Protein AF-A0A9D8J8V1-F1 (afdb_monomer)

Structure (mmCIF, N/CA/C/O backbone):
data_AF-A0A9D8J8V1-F1
#
_entry.id   AF-A0A9D8J8V1-F1
#
loop_
_atom_site.group_PDB
_atom_site.id
_atom_site.type_symbol
_atom_site.label_atom_id
_atom_site.label_alt_id
_atom_site.label_comp_id
_atom_site.label_asym_id
_atom_site.label_entity_id
_atom_site.label_seq_id
_atom_site.pdbx_PDB_ins_code
_atom_site.Cartn_x
_atom_site.Cartn_y
_atom_site.Cartn_z
_atom_site.occupancy
_atom_site.B_iso_or_equiv
_atom_site.auth_seq_id
_atom_site.auth_comp_id
_atom_site.auth_asym_id
_atom_site.auth_atom_id
_atom_site.pdbx_PDB_model_num
ATOM 1 N N . ARG A 1 1 ? 3.962 18.012 2.527 1.00 54.88 1 ARG A N 1
ATOM 2 C CA . ARG A 1 1 ? 2.918 17.474 1.623 1.00 54.88 1 ARG A CA 1
ATOM 3 C C . ARG A 1 1 ? 1.587 17.634 2.349 1.00 54.88 1 ARG A C 1
ATOM 5 O O . ARG A 1 1 ? 1.504 17.102 3.449 1.00 54.88 1 ARG A O 1
ATOM 12 N N . PRO A 1 2 ? 0.632 18.441 1.854 1.00 54.16 2 PRO A N 1
ATOM 13 C CA . PRO A 1 2 ? -0.699 18.502 2.456 1.00 54.16 2 PRO A CA 1
ATOM 14 C C . PRO A 1 2 ? -1.353 17.116 2.389 1.00 54.16 2 PRO A C 1
ATOM 16 O O . PRO A 1 2 ? -1.114 16.381 1.429 1.00 54.16 2 PRO A O 1
ATOM 19 N N . LEU A 1 3 ? -2.120 16.760 3.420 1.00 59.38 3 LEU A N 1
ATOM 20 C CA . LEU A 1 3 ? -2.839 15.489 3.475 1.00 59.38 3 LEU A CA 1
ATOM 21 C C . LEU A 1 3 ? -3.864 15.439 2.334 1.00 59.38 3 LEU A C 1
ATOM 23 O O . LEU A 1 3 ? -4.609 16.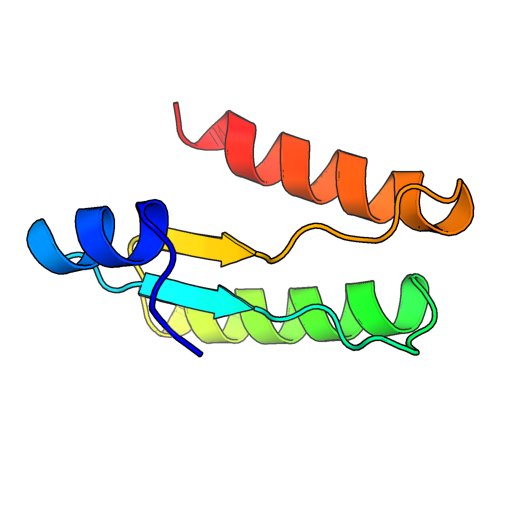395 2.115 1.00 59.38 3 LEU A O 1
ATOM 27 N N . SER A 1 4 ? -3.915 14.323 1.613 1.00 70.50 4 SER A N 1
ATOM 28 C CA . SER A 1 4 ? -4.981 14.025 0.658 1.00 70.50 4 SER A CA 1
ATOM 29 C C . SER A 1 4 ? -6.355 14.090 1.346 1.00 70.50 4 SER A C 1
ATOM 31 O O . SER A 1 4 ? -6.477 13.857 2.554 1.00 70.50 4 SER A O 1
ATOM 33 N N . SER A 1 5 ? -7.423 14.363 0.586 1.00 68.94 5 SER A N 1
ATOM 34 C CA . SER A 1 5 ? -8.806 14.336 1.097 1.00 68.94 5 SER A CA 1
ATOM 35 C C . SER A 1 5 ? -9.130 13.003 1.797 1.00 68.94 5 SER A C 1
ATOM 37 O O . SER A 1 5 ? -9.763 12.991 2.853 1.00 68.94 5 SER A O 1
ATOM 39 N N . ALA A 1 6 ? -8.598 11.889 1.279 1.00 68.69 6 ALA A N 1
ATOM 40 C CA . ALA A 1 6 ? -8.756 10.563 1.876 1.00 68.69 6 ALA A CA 1
ATOM 41 C C . ALA A 1 6 ? -8.006 10.402 3.212 1.00 68.69 6 ALA A C 1
ATOM 43 O O . ALA A 1 6 ? -8.547 9.801 4.142 1.00 68.69 6 ALA A O 1
ATOM 44 N N . GLU A 1 7 ? -6.793 10.958 3.325 1.00 71.88 7 GLU A N 1
ATOM 45 C CA . GLU A 1 7 ? -6.021 10.970 4.577 1.00 71.88 7 GLU A CA 1
ATOM 46 C C . GLU A 1 7 ? -6.761 11.784 5.640 1.00 71.88 7 GLU A C 1
ATOM 48 O O . GLU A 1 7 ? -6.987 11.300 6.747 1.00 71.88 7 GLU A O 1
ATOM 53 N N . THR A 1 8 ? -7.226 12.980 5.273 1.00 69.06 8 THR A N 1
ATOM 54 C CA . THR A 1 8 ? -7.976 13.874 6.167 1.00 69.06 8 THR A CA 1
ATOM 55 C C . THR A 1 8 ? -9.262 13.219 6.671 1.00 69.06 8 THR A C 1
ATOM 57 O O . THR A 1 8 ? -9.550 13.257 7.865 1.00 69.06 8 THR A O 1
ATOM 60 N N . ALA A 1 9 ? -10.021 12.564 5.788 1.00 70.94 9 ALA A N 1
ATOM 61 C CA . ALA A 1 9 ? -11.279 11.919 6.151 1.00 70.94 9 ALA A CA 1
ATOM 62 C C . ALA A 1 9 ? -11.087 10.713 7.085 1.00 70.94 9 ALA A C 1
ATOM 64 O O . ALA A 1 9 ? -11.899 10.497 7.981 1.00 70.94 9 ALA A O 1
ATOM 65 N N . ALA A 1 10 ? -10.036 9.915 6.884 1.00 72.12 10 ALA A N 1
ATOM 66 C CA . ALA A 1 10 ? -9.759 8.763 7.736 1.00 72.12 10 ALA A CA 1
ATOM 67 C C . ALA A 1 10 ? -9.209 9.186 9.110 1.00 72.12 10 ALA A C 1
ATOM 69 O O . ALA A 1 10 ? -9.674 8.680 10.132 1.00 72.12 10 ALA A O 1
ATOM 70 N N . VAL A 1 11 ? -8.337 10.198 9.160 1.00 66.12 11 VAL A N 1
ATOM 71 C CA . VAL A 1 11 ? -7.888 10.800 10.428 1.00 66.12 11 VAL A CA 1
ATOM 72 C C . VAL A 1 11 ? -9.061 11.416 11.200 1.00 66.12 11 VAL A C 1
ATOM 74 O O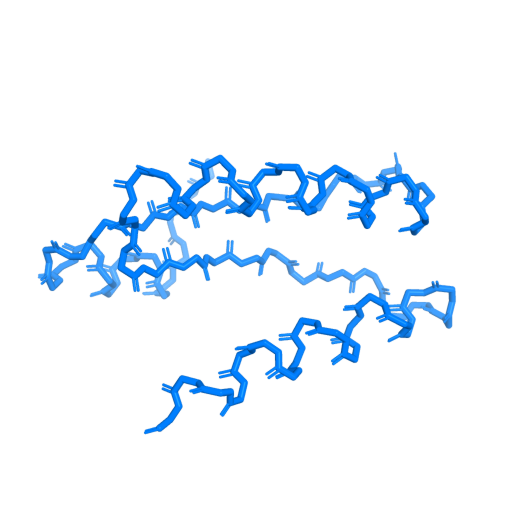 . VAL A 1 11 ? -9.171 11.205 12.405 1.00 66.12 11 VAL A O 1
ATOM 77 N N . ALA A 1 12 ? -9.989 12.103 10.522 1.00 68.19 12 ALA A N 1
ATOM 78 C CA . ALA A 1 12 ? -11.183 12.676 11.151 1.00 68.19 12 ALA A CA 1
ATOM 79 C C . ALA A 1 12 ? -12.120 11.621 11.775 1.00 68.19 12 ALA A C 1
ATOM 81 O O . ALA A 1 12 ? -12.853 11.932 12.710 1.00 68.19 12 ALA A O 1
ATOM 82 N N . ARG A 1 13 ? -12.079 10.369 11.295 1.00 72.69 13 ARG A N 1
ATOM 83 C CA . ARG A 1 13 ? -12.814 9.227 11.870 1.00 72.69 13 ARG A CA 1
ATOM 84 C C . ARG A 1 13 ? -12.047 8.503 12.986 1.00 72.69 13 ARG A C 1
ATOM 86 O O . ARG A 1 13 ? -12.518 7.481 13.475 1.00 72.69 13 ARG A O 1
ATOM 93 N N . GLY A 1 14 ? -10.877 9.008 13.389 1.00 70.94 14 GLY A N 1
ATOM 94 C CA . GLY A 1 14 ? -10.016 8.376 14.393 1.00 70.94 14 GLY A CA 1
ATOM 95 C C . GLY A 1 14 ? -9.309 7.112 13.895 1.00 70.94 14 GLY A C 1
ATOM 96 O O . GLY A 1 14 ? -8.803 6.332 14.702 1.00 70.94 14 GLY A O 1
ATOM 97 N N . GLU A 1 15 ? -9.274 6.877 12.580 1.00 80.69 15 GLU A N 1
ATOM 98 C CA . G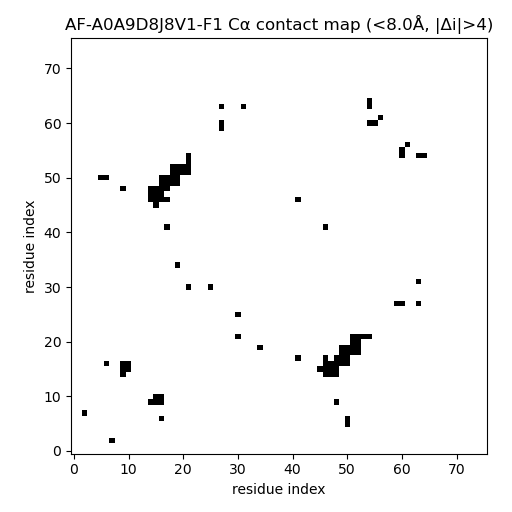LU A 1 15 ? -8.627 5.701 12.003 1.00 80.69 15 GLU A CA 1
ATOM 99 C C . GLU A 1 15 ? -7.100 5.845 12.049 1.00 80.69 15 GLU A C 1
ATOM 101 O O . GLU A 1 15 ? -6.542 6.917 11.800 1.00 80.69 15 GLU A O 1
ATOM 106 N N . ARG A 1 16 ? -6.395 4.738 12.306 1.00 76.81 16 ARG A N 1
ATOM 107 C CA . ARG A 1 16 ? -4.936 4.706 12.147 1.00 76.81 16 ARG A CA 1
ATOM 108 C C . ARG A 1 16 ? -4.605 4.516 10.677 1.00 76.81 16 ARG A C 1
ATOM 110 O O . ARG A 1 16 ? -4.790 3.421 10.147 1.00 76.81 16 ARG A O 1
ATOM 117 N N . VAL A 1 17 ? -4.137 5.589 10.048 1.00 79.19 17 VAL A N 1
ATOM 118 C CA . VAL A 1 17 ? -3.826 5.644 8.618 1.00 79.19 17 VAL A CA 1
ATOM 119 C C . VAL A 1 17 ? -2.321 5.616 8.406 1.00 79.19 17 VAL A C 1
ATOM 121 O O . VAL A 1 17 ? -1.584 6.332 9.082 1.00 79.19 17 VAL A O 1
ATOM 124 N N . ALA A 1 18 ? -1.869 4.815 7.447 1.00 82.81 18 ALA A N 1
ATOM 125 C CA . ALA A 1 18 ? -0.494 4.845 6.966 1.00 82.81 18 ALA A CA 1
ATOM 126 C C . ALA A 1 18 ? -0.449 5.165 5.473 1.00 82.81 18 ALA A C 1
ATOM 128 O O . ALA A 1 18 ? -1.292 4.685 4.713 1.00 82.81 18 ALA A O 1
ATOM 129 N N . THR A 1 19 ? 0.558 5.935 5.065 1.00 81.06 19 THR A N 1
ATOM 130 C CA . THR A 1 19 ? 0.702 6.401 3.683 1.00 81.06 19 THR A CA 1
ATOM 131 C C . THR A 1 19 ? 1.977 5.864 3.064 1.00 81.06 19 THR A C 1
ATOM 133 O O . THR A 1 19 ? 3.059 6.013 3.631 1.00 81.06 19 THR A O 1
ATOM 136 N N . LEU A 1 20 ? 1.850 5.260 1.884 1.00 82.50 20 LEU A N 1
ATOM 137 C CA . LEU A 1 20 ? 2.962 4.715 1.111 1.00 82.50 20 LEU A CA 1
ATOM 138 C C . LEU A 1 20 ? 3.159 5.543 -0.154 1.00 82.50 20 LE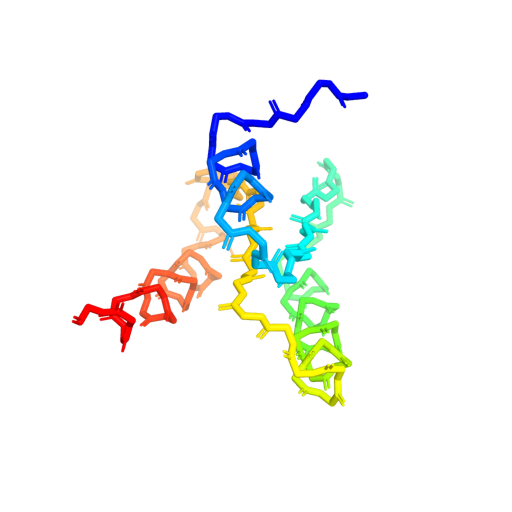U A C 1
ATOM 140 O O . LEU A 1 20 ? 2.327 5.518 -1.061 1.00 82.50 20 LEU A O 1
ATOM 144 N N . ALA A 1 21 ? 4.260 6.291 -0.197 1.00 78.50 21 ALA A N 1
ATOM 145 C CA . ALA A 1 21 ? 4.634 7.083 -1.362 1.00 78.50 21 ALA A CA 1
ATOM 146 C C . ALA A 1 21 ? 5.256 6.198 -2.451 1.00 78.50 21 ALA A C 1
ATOM 148 O O . ALA A 1 21 ? 5.993 5.253 -2.153 1.00 78.50 21 ALA A O 1
ATOM 149 N N . CYS A 1 22 ? 4.993 6.529 -3.715 1.00 73.12 22 CYS A N 1
ATOM 150 C CA . CYS A 1 22 ? 5.699 5.934 -4.846 1.00 73.12 22 CYS A CA 1
ATOM 151 C C . CYS A 1 22 ? 6.940 6.787 -5.151 1.00 73.12 22 CYS A C 1
ATOM 153 O O . CYS A 1 22 ? 6.783 7.955 -5.512 1.00 73.12 22 CYS A O 1
ATOM 155 N N . PRO A 1 23 ? 8.175 6.265 -5.012 1.00 69.44 23 PRO A N 1
ATOM 156 C CA . PRO A 1 23 ? 9.360 7.014 -5.408 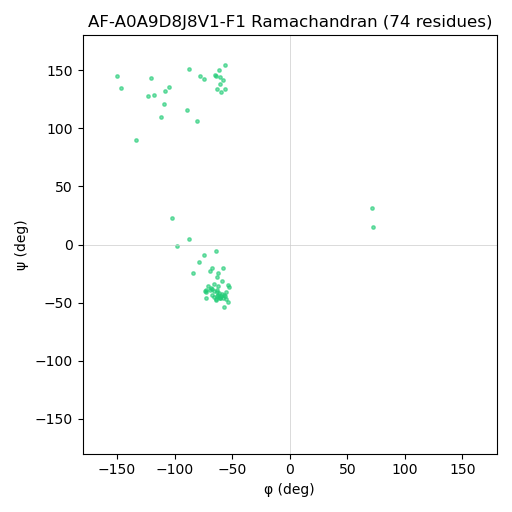1.00 69.44 23 PRO A CA 1
ATOM 157 C C . PRO A 1 23 ? 9.341 7.270 -6.926 1.00 69.44 23 PRO A C 1
ATOM 159 O O . PRO A 1 23 ? 8.919 6.390 -7.680 1.00 69.44 23 PRO A O 1
ATOM 162 N N . PRO A 1 24 ? 9.837 8.428 -7.401 1.00 59.81 24 PRO A N 1
ATOM 163 C CA . PRO A 1 24 ? 9.793 8.792 -8.821 1.00 59.81 24 PRO A CA 1
ATOM 164 C C . PRO A 1 24 ? 10.689 7.917 -9.715 1.00 59.81 24 PRO A C 1
ATOM 166 O O . PRO A 1 24 ? 10.475 7.857 -10.921 1.00 59.81 24 PRO A O 1
ATOM 169 N N . ILE A 1 25 ? 11.686 7.233 -9.142 1.00 59.53 25 ILE A N 1
ATOM 170 C CA . ILE A 1 25 ? 12.601 6.329 -9.849 1.00 59.53 25 ILE A CA 1
ATOM 171 C C . ILE A 1 25 ? 12.703 5.048 -9.025 1.00 59.53 25 ILE A C 1
ATOM 173 O O . ILE A 1 25 ? 13.512 4.933 -8.106 1.00 59.53 25 ILE A O 1
ATOM 177 N N . SER A 1 26 ? 11.839 4.081 -9.295 1.00 66.81 26 SER A N 1
ATOM 178 C CA . SER A 1 26 ? 11.991 2.729 -8.764 1.00 66.81 26 SER A CA 1
ATOM 179 C C . SER A 1 26 ? 11.456 1.735 -9.776 1.00 66.81 26 SER A C 1
ATOM 181 O O . SER A 1 26 ? 10.393 1.936 -10.352 1.00 66.81 26 SER A O 1
ATOM 183 N N . ASP A 1 27 ? 12.219 0.674 -10.003 1.00 83.81 27 ASP A N 1
ATOM 184 C CA . ASP A 1 27 ? 11.774 -0.464 -10.795 1.00 83.81 27 ASP A CA 1
ATOM 185 C C . ASP A 1 27 ? 10.525 -1.103 -10.140 1.00 83.81 27 ASP A C 1
ATOM 187 O O . ASP A 1 27 ? 10.500 -1.246 -8.908 1.00 83.81 27 ASP A O 1
ATOM 191 N N . PRO A 1 28 ? 9.493 -1.499 -10.913 1.00 85.44 28 PRO A N 1
ATOM 192 C CA . PRO A 1 28 ? 8.261 -2.070 -10.367 1.00 85.44 28 PRO A CA 1
ATOM 193 C C . PRO A 1 28 ? 8.478 -3.271 -9.441 1.00 85.44 28 PRO A C 1
ATOM 195 O O . PRO A 1 28 ? 7.755 -3.417 -8.452 1.00 85.44 28 PRO A O 1
ATOM 198 N N . ALA A 1 29 ? 9.474 -4.125 -9.706 1.00 86.00 29 ALA A N 1
ATOM 199 C CA . ALA A 1 29 ? 9.750 -5.281 -8.856 1.00 86.00 29 ALA A CA 1
ATOM 200 C C . ALA A 1 29 ? 10.374 -4.858 -7.519 1.00 86.00 29 ALA A C 1
ATOM 202 O O . ALA A 1 29 ? 10.011 -5.389 -6.463 1.00 86.00 29 ALA A O 1
ATOM 203 N N . THR A 1 30 ? 11.265 -3.866 -7.547 1.00 87.06 30 THR A N 1
ATOM 204 C CA . THR A 1 30 ? 11.843 -3.266 -6.334 1.00 87.06 30 THR A CA 1
ATOM 205 C C . THR A 1 30 ? 10.768 -2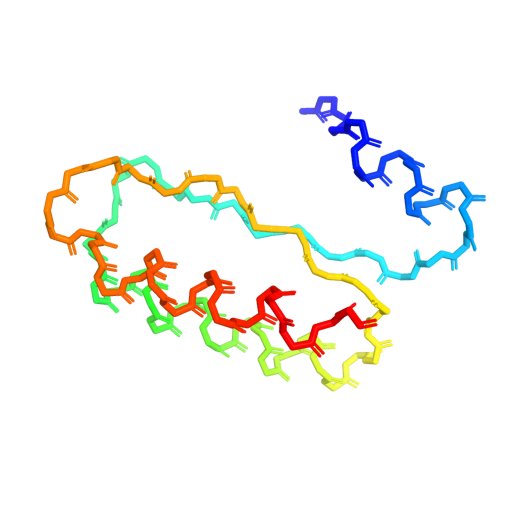.581 -5.493 1.00 87.06 30 THR A C 1
ATOM 207 O O . THR A 1 30 ? 10.674 -2.836 -4.288 1.00 87.06 30 THR A O 1
ATOM 210 N N . TYR A 1 31 ? 9.904 -1.782 -6.127 1.00 87.19 31 TYR A N 1
ATOM 211 C CA . TYR A 1 31 ? 8.781 -1.139 -5.448 1.00 87.19 31 TYR A CA 1
ATOM 212 C C . TYR A 1 31 ? 7.824 -2.168 -4.849 1.00 87.19 31 TYR A C 1
ATOM 214 O O . TYR A 1 31 ? 7.472 -2.061 -3.678 1.00 87.19 31 TYR A O 1
ATOM 222 N N . GLY A 1 32 ? 7.454 -3.206 -5.605 1.00 86.94 32 GLY A N 1
ATOM 223 C CA . GLY A 1 32 ? 6.584 -4.270 -5.116 1.00 86.94 32 GLY A CA 1
ATOM 224 C C . GLY A 1 32 ? 7.136 -4.928 -3.850 1.00 86.94 32 GLY A C 1
ATOM 225 O O . GLY A 1 32 ? 6.415 -5.063 -2.862 1.00 86.94 32 GLY A O 1
ATOM 226 N N . ARG A 1 33 ? 8.429 -5.280 -3.824 1.00 87.50 33 ARG A N 1
ATOM 227 C CA . ARG A 1 33 ? 9.075 -5.857 -2.629 1.00 87.50 33 ARG A CA 1
ATOM 228 C C . ARG A 1 33 ? 9.022 -4.917 -1.423 1.00 87.50 33 ARG A C 1
ATOM 230 O O . ARG A 1 33 ? 8.665 -5.367 -0.333 1.00 87.50 33 ARG A O 1
ATOM 237 N N . ALA A 1 34 ? 9.349 -3.640 -1.618 1.00 87.38 34 ALA A N 1
ATOM 238 C CA . ALA A 1 34 ? 9.307 -2.635 -0.558 1.00 87.38 34 ALA A CA 1
ATOM 239 C C . ALA A 1 34 ? 7.876 -2.425 -0.032 1.00 87.38 34 ALA A C 1
ATOM 241 O O . ALA A 1 34 ? 7.656 -2.447 1.178 1.00 87.38 34 ALA A O 1
ATOM 242 N N . LEU A 1 35 ? 6.899 -2.328 -0.940 1.00 86.25 35 LEU A N 1
ATOM 243 C CA . LEU A 1 35 ? 5.476 -2.224 -0.627 1.00 86.25 35 LEU A CA 1
ATOM 244 C C . LEU A 1 35 ? 5.038 -3.369 0.292 1.00 86.25 35 LEU A C 1
ATOM 246 O O . LEU A 1 35 ? 4.453 -3.126 1.339 1.00 86.25 35 LEU A O 1
ATOM 250 N N . TYR A 1 36 ? 5.362 -4.618 -0.037 1.00 86.69 36 TYR A N 1
ATOM 251 C CA . TYR A 1 36 ? 4.978 -5.756 0.801 1.00 86.69 36 TYR A CA 1
ATOM 252 C C . TYR A 1 36 ? 5.630 -5.790 2.176 1.00 86.69 36 TYR A C 1
ATOM 254 O O . TYR A 1 36 ? 4.978 -6.187 3.145 1.00 86.69 36 TYR A O 1
ATOM 262 N N . ALA A 1 37 ? 6.915 -5.445 2.260 1.00 87.44 37 ALA A N 1
ATOM 263 C CA . ALA A 1 37 ? 7.610 -5.377 3.538 1.00 87.44 37 ALA A CA 1
ATOM 264 C C . ALA A 1 37 ? 6.911 -4.370 4.460 1.00 87.44 37 ALA A C 1
ATOM 266 O O . ALA A 1 37 ? 6.640 -4.668 5.625 1.00 87.44 37 ALA A O 1
ATOM 267 N N . GLU A 1 38 ? 6.530 -3.228 3.895 1.00 87.94 38 GLU A N 1
ATOM 268 C CA . GLU A 1 38 ? 5.862 -2.171 4.629 1.00 87.94 38 GLU A CA 1
ATOM 269 C C . GLU A 1 38 ? 4.414 -2.526 4.977 1.00 87.94 38 GLU A C 1
ATOM 271 O O . GLU A 1 38 ? 4.013 -2.357 6.124 1.00 87.94 38 GLU A O 1
ATOM 276 N N . LEU A 1 39 ? 3.658 -3.147 4.065 1.00 85.62 39 LEU A N 1
ATOM 277 C CA . LEU A 1 39 ? 2.324 -3.681 4.367 1.00 85.62 39 LEU A CA 1
ATOM 278 C C . LEU A 1 39 ? 2.363 -4.670 5.541 1.00 85.62 39 LEU A C 1
ATOM 280 O O . LEU A 1 39 ? 1.552 -4.559 6.453 1.00 85.62 39 LEU A O 1
ATOM 284 N N . ARG A 1 40 ? 3.336 -5.593 5.584 1.00 86.94 40 ARG A N 1
ATOM 285 C CA . ARG A 1 40 ? 3.500 -6.523 6.720 1.00 86.94 40 ARG A CA 1
ATOM 286 C C . ARG A 1 40 ? 3.876 -5.812 8.018 1.00 86.94 40 ARG A C 1
ATOM 288 O O . ARG A 1 40 ? 3.506 -6.270 9.097 1.00 86.94 40 ARG A O 1
ATOM 295 N N . ARG A 1 41 ? 4.645 -4.725 7.940 1.00 87.50 41 ARG A N 1
ATOM 296 C CA . ARG A 1 41 ? 4.984 -3.900 9.107 1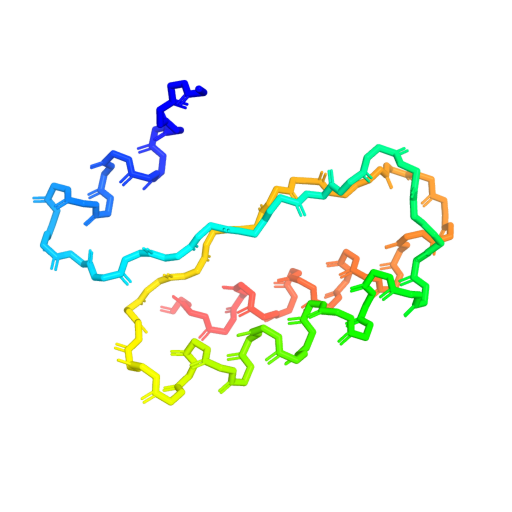.00 87.50 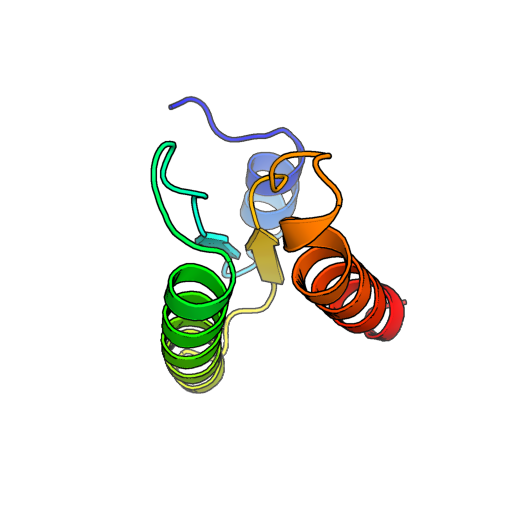41 ARG A CA 1
ATOM 297 C C . ARG A 1 41 ? 3.742 -3.184 9.641 1.00 87.50 41 ARG A C 1
ATOM 299 O O . ARG A 1 41 ? 3.527 -3.162 10.848 1.00 87.50 41 ARG A O 1
ATOM 306 N N . LEU A 1 42 ? 2.929 -2.636 8.744 1.00 85.12 42 LEU A N 1
ATOM 307 C CA . LEU A 1 42 ? 1.691 -1.927 9.054 1.00 85.12 42 LEU A CA 1
ATOM 308 C C . LEU A 1 42 ? 0.601 -2.858 9.596 1.00 85.12 42 LEU A C 1
ATOM 310 O O . LEU A 1 42 ? -0.090 -2.492 10.545 1.00 85.12 42 LEU A O 1
ATOM 314 N N . ASP A 1 43 ? 0.512 -4.076 9.068 1.00 85.12 43 ASP A N 1
ATOM 315 C CA . ASP A 1 43 ? -0.386 -5.126 9.556 1.00 85.12 43 ASP A CA 1
ATOM 316 C C . ASP A 1 43 ? -0.120 -5.446 11.036 1.00 85.12 43 ASP A C 1
ATOM 318 O O . ASP A 1 43 ? -1.025 -5.409 11.865 1.00 85.12 43 ASP A O 1
ATOM 322 N N . LYS A 1 44 ? 1.157 -5.594 11.417 1.00 86.88 44 LYS A N 1
ATOM 323 C CA . LYS A 1 44 ? 1.564 -5.771 12.826 1.00 86.88 44 LYS A CA 1
ATOM 324 C C . LYS A 1 44 ? 1.234 -4.575 13.713 1.00 86.88 44 LYS A C 1
ATOM 326 O O . LYS A 1 44 ? 1.070 -4.734 14.919 1.00 86.88 44 LYS A O 1
ATOM 331 N N . LEU A 1 45 ? 1.176 -3.376 13.138 1.00 85.06 45 LEU A N 1
ATOM 332 C CA . LEU A 1 45 ? 0.770 -2.182 13.866 1.00 85.06 45 LEU A CA 1
ATOM 333 C C . LEU A 1 45 ? -0.751 -2.108 14.024 1.00 85.06 45 LEU A C 1
ATOM 335 O O . LEU A 1 45 ? -1.201 -1.356 14.879 1.00 85.06 45 LEU A O 1
ATOM 339 N N . GLY A 1 46 ? -1.541 -2.883 13.276 1.00 83.25 46 GLY A N 1
ATOM 340 C CA . GLY A 1 46 ? -3.005 -2.902 13.336 1.00 83.25 46 GLY A CA 1
ATOM 341 C C . GLY A 1 46 ? -3.656 -1.651 12.740 1.00 83.25 46 GLY A C 1
ATOM 342 O O . GLY A 1 46 ? -4.680 -1.182 13.246 1.00 83.25 46 GLY A O 1
ATOM 343 N N . VAL A 1 47 ? -3.026 -1.040 11.734 1.00 84.19 47 VAL A N 1
ATOM 344 C CA . VAL A 1 47 ? -3.596 0.135 11.060 1.00 84.19 47 VAL A CA 1
ATOM 345 C C . VAL A 1 47 ? -4.968 -0.189 10.471 1.00 84.19 47 VAL A C 1
ATOM 347 O O . VAL A 1 47 ? -5.199 -1.280 9.961 1.00 84.19 47 VAL A O 1
ATOM 350 N N . SER A 1 48 ? -5.888 0.767 10.552 1.00 82.44 48 SER A N 1
ATOM 351 C CA . SER A 1 48 ? -7.264 0.590 10.077 1.00 82.44 48 SER A CA 1
ATOM 352 C C . SER A 1 48 ? -7.381 0.848 8.576 1.00 82.44 48 SER A C 1
ATOM 354 O O . SER A 1 48 ? -8.294 0.340 7.933 1.00 82.44 48 SER A O 1
ATOM 356 N N . ARG A 1 49 ? -6.466 1.649 8.012 1.00 83.50 49 ARG A N 1
ATOM 357 C CA . ARG A 1 49 ? -6.449 1.985 6.588 1.00 83.50 49 ARG A CA 1
ATOM 358 C C . ARG A 1 49 ? -5.032 2.252 6.102 1.00 83.50 49 ARG A C 1
ATOM 360 O O . ARG A 1 49 ? -4.215 2.837 6.811 1.00 83.50 49 ARG A O 1
ATOM 367 N N . ILE A 1 50 ? -4.762 1.868 4.860 1.00 85.12 50 ILE A N 1
ATOM 368 C CA . ILE A 1 50 ? -3.501 2.156 4.179 1.00 85.12 50 ILE A CA 1
ATOM 369 C C . ILE A 1 50 ? -3.828 2.902 2.893 1.00 85.12 50 ILE A C 1
ATOM 371 O O . ILE A 1 50 ? -4.668 2.461 2.111 1.00 85.12 50 ILE A O 1
ATOM 375 N N . LEU A 1 51 ? -3.181 4.044 2.690 1.00 84.81 51 LEU A N 1
ATOM 376 C CA . LEU A 1 51 ? -3.322 4.861 1.495 1.00 84.81 51 LEU A CA 1
ATOM 377 C C . LEU A 1 51 ? -2.030 4.764 0.691 1.00 84.81 51 LEU A C 1
ATOM 379 O O . LEU A 1 51 ? -0.947 5.076 1.180 1.00 84.81 51 LEU A O 1
ATOM 383 N N . VAL A 1 52 ? -2.142 4.295 -0.546 1.00 84.81 52 VAL A N 1
ATOM 384 C CA . VAL A 1 52 ? -1.003 4.135 -1.452 1.00 84.81 52 VAL A CA 1
ATOM 385 C C . VAL A 1 52 ? -1.104 5.194 -2.539 1.00 84.81 52 VAL A C 1
ATOM 387 O O . VAL A 1 52 ? -2.173 5.412 -3.107 1.00 84.81 52 VAL A O 1
ATOM 390 N N . GLU A 1 53 ? 0.001 5.881 -2.804 1.00 84.69 53 GLU A N 1
ATOM 391 C CA . GLU A 1 53 ? 0.092 6.830 -3.909 1.00 84.69 53 GLU A CA 1
ATOM 392 C C . GLU A 1 53 ? -0.038 6.123 -5.263 1.00 84.69 53 GLU A C 1
ATOM 394 O O . GLU A 1 53 ? 0.413 4.989 -5.429 1.00 84.69 53 GLU A O 1
ATOM 399 N N . SER A 1 54 ? -0.660 6.798 -6.234 1.00 82.50 54 SER A N 1
ATOM 400 C CA . SER A 1 54 ? -0.849 6.233 -7.570 1.00 82.50 54 SER A CA 1
ATOM 401 C C . SER A 1 54 ? 0.497 5.905 -8.218 1.00 82.50 54 SER A C 1
ATOM 403 O O . SER A 1 54 ? 1.411 6.732 -8.227 1.00 82.50 54 SER A O 1
ATOM 405 N N . VAL A 1 55 ? 0.612 4.693 -8.760 1.00 85.88 55 VAL A N 1
ATOM 406 C CA . VAL A 1 55 ? 1.818 4.232 -9.456 1.00 85.88 55 VAL A CA 1
ATOM 407 C C . VAL A 1 55 ? 1.777 4.618 -10.945 1.00 85.88 55 VAL A C 1
ATOM 409 O O . VAL A 1 55 ? 0.688 4.680 -11.521 1.00 85.88 55 VAL A O 1
ATOM 412 N N . PRO A 1 56 ? 2.931 4.836 -11.607 1.00 86.12 56 PRO A N 1
ATOM 413 C CA . PRO A 1 56 ? 2.990 5.305 -12.997 1.00 86.12 56 PRO A CA 1
ATOM 414 C C . PRO A 1 56 ? 2.227 4.419 -13.988 1.00 86.12 56 PRO A C 1
ATOM 416 O O . PRO A 1 56 ? 2.456 3.215 -14.006 1.00 86.12 56 PRO A O 1
ATOM 419 N N . GLU A 1 57 ? 1.417 4.988 -14.886 1.00 85.25 57 GLU A N 1
ATOM 420 C CA . GLU A 1 57 ? 0.522 4.267 -15.826 1.00 85.25 57 GLU A CA 1
ATOM 421 C C . GLU A 1 57 ? 1.217 3.374 -16.873 1.00 85.25 57 GLU A C 1
ATOM 423 O O . GLU A 1 57 ? 0.562 2.634 -17.597 1.00 85.25 57 GLU A O 1
ATOM 428 N N . SER A 1 58 ? 2.548 3.384 -16.949 1.00 88.38 58 SER A N 1
ATOM 429 C CA . SER A 1 58 ? 3.290 2.542 -17.898 1.00 88.38 58 SER A CA 1
ATOM 430 C C . SER A 1 58 ? 3.062 1.024 -17.681 1.00 88.38 58 SER A C 1
ATOM 432 O O . SER A 1 58 ? 2.886 0.607 -16.528 1.00 88.38 58 SER A O 1
ATOM 434 N N . PRO A 1 59 ? 3.142 0.183 -18.738 1.00 88.81 59 PRO A N 1
ATOM 435 C CA . PRO A 1 59 ? 2.784 -1.247 -18.679 1.00 88.81 59 PRO A CA 1
ATOM 436 C C . PRO A 1 59 ? 3.572 -2.079 -17.658 1.00 88.81 59 PRO A C 1
ATOM 438 O O . PRO A 1 59 ? 3.059 -3.005 -17.039 1.00 88.81 59 PRO A O 1
ATOM 441 N N . GLN A 1 60 ? 4.828 -1.711 -17.406 1.00 88.50 60 GLN A N 1
ATOM 442 C CA . GLN A 1 60 ? 5.684 -2.355 -16.401 1.00 88.50 60 GLN A CA 1
ATOM 443 C C . GLN A 1 60 ? 5.087 -2.324 -14.971 1.00 88.50 60 GLN A C 1
ATOM 445 O O . GLN A 1 60 ? 5.461 -3.133 -14.126 1.00 88.50 60 GLN A O 1
ATOM 450 N N . TRP A 1 61 ? 4.137 -1.418 -14.698 1.00 89.62 61 TRP A N 1
ATOM 451 C CA . TRP A 1 61 ? 3.442 -1.286 -13.412 1.00 89.62 61 TRP A CA 1
ATOM 452 C C . TRP A 1 61 ? 2.074 -1.975 -13.363 1.00 89.62 61 TRP A C 1
ATOM 454 O O . TRP A 1 61 ? 1.445 -1.960 -12.304 1.00 89.62 61 TRP A O 1
ATOM 464 N N . ASP A 1 62 ? 1.607 -2.593 -14.453 1.00 90.06 62 ASP A N 1
ATOM 465 C CA . ASP A 1 62 ? 0.270 -3.201 -14.515 1.00 90.06 62 ASP A CA 1
ATOM 466 C C . ASP A 1 62 ? 0.071 -4.247 -13.417 1.00 90.06 62 ASP A C 1
ATOM 468 O O . ASP A 1 62 ? -0.937 -4.225 -12.712 1.00 90.06 62 ASP A O 1
ATOM 472 N N . ALA A 1 63 ? 1.077 -5.093 -13.183 1.00 88.88 63 ALA A N 1
ATOM 473 C CA . ALA A 1 63 ? 1.039 -6.099 -12.123 1.00 88.88 63 ALA A CA 1
ATOM 474 C C . ALA A 1 63 ? 0.924 -5.484 -10.713 1.00 88.88 63 ALA A C 1
ATOM 476 O O . ALA A 1 63 ? 0.260 -6.043 -9.838 1.00 88.88 63 ALA A O 1
ATOM 477 N N . VAL A 1 64 ? 1.560 -4.329 -10.481 1.00 88.31 64 VAL A N 1
ATOM 478 C CA . VAL A 1 64 ? 1.490 -3.610 -9.199 1.00 88.31 64 VAL A CA 1
ATOM 479 C C . VAL A 1 64 ? 0.114 -2.963 -9.031 1.00 88.31 64 VAL A C 1
ATOM 481 O O . VAL A 1 64 ? -0.497 -3.130 -7.975 1.00 88.31 64 VAL A O 1
ATOM 484 N N . ARG A 1 65 ? -0.403 -2.286 -10.067 1.00 89.00 65 ARG A N 1
ATOM 485 C CA . ARG A 1 65 ? -1.758 -1.703 -10.071 1.00 89.00 65 ARG A CA 1
ATOM 486 C C . ARG A 1 65 ? -2.822 -2.747 -9.801 1.00 89.00 65 ARG A C 1
ATOM 488 O O . ARG A 1 65 ? -3.599 -2.583 -8.872 1.00 89.00 65 ARG A O 1
ATOM 495 N N . ASP A 1 66 ? -2.825 -3.821 -10.579 1.00 88.94 66 ASP A N 1
ATOM 496 C CA . ASP A 1 66 ? -3.797 -4.906 -10.465 1.00 88.94 66 ASP A CA 1
ATOM 497 C C . ASP A 1 66 ? -3.813 -5.480 -9.040 1.00 88.94 66 ASP A C 1
ATOM 499 O O . ASP A 1 66 ? -4.869 -5.688 -8.437 1.00 88.94 66 ASP A O 1
ATOM 503 N N . ARG A 1 67 ? -2.634 -5.632 -8.429 1.00 87.12 67 ARG A N 1
ATOM 504 C CA . ARG A 1 67 ? -2.535 -6.062 -7.038 1.00 87.12 67 ARG A CA 1
ATOM 505 C C . ARG A 1 67 ? -3.105 -5.047 -6.043 1.00 87.12 67 ARG A C 1
ATOM 507 O O . ARG A 1 67 ? -3.816 -5.457 -5.126 1.00 87.12 67 ARG A O 1
ATOM 514 N N . LEU A 1 68 ? -2.790 -3.761 -6.197 1.00 87.06 68 LEU A N 1
ATOM 515 C CA . LEU A 1 68 ? -3.320 -2.689 -5.345 1.00 87.06 68 LEU A CA 1
ATOM 516 C C . LEU A 1 68 ? -4.845 -2.578 -5.470 1.00 87.06 68 LEU A C 1
ATOM 518 O O . LEU A 1 68 ? -5.533 -2.493 -4.456 1.00 87.06 68 LEU A O 1
ATOM 522 N N . SER A 1 69 ? -5.379 -2.660 -6.690 1.00 86.56 69 SER A N 1
ATOM 523 C CA . SER A 1 69 ? -6.818 -2.649 -6.961 1.00 86.56 69 SER A CA 1
ATOM 524 C C . SER A 1 69 ? -7.526 -3.831 -6.308 1.00 86.56 69 SER A C 1
ATOM 526 O O . SER A 1 69 ? -8.542 -3.635 -5.645 1.00 86.56 69 SER A O 1
ATOM 528 N N . ARG A 1 70 ? -6.975 -5.049 -6.415 1.00 84.38 70 ARG A N 1
ATOM 529 C CA . ARG A 1 70 ? -7.532 -6.222 -5.721 1.00 84.38 70 ARG A CA 1
ATOM 530 C C . ARG A 1 70 ? -7.486 -6.079 -4.205 1.00 84.38 70 ARG A C 1
ATOM 532 O O . ARG A 1 70 ? -8.451 -6.436 -3.541 1.00 84.38 70 ARG A O 1
ATOM 539 N N . ALA A 1 71 ? -6.393 -5.549 -3.660 1.00 81.56 71 ALA A N 1
ATOM 540 C CA . ALA A 1 71 ? -6.287 -5.306 -2.226 1.00 81.56 71 ALA A CA 1
ATOM 541 C C . ALA A 1 71 ? -7.325 -4.280 -1.748 1.00 81.56 71 ALA A C 1
ATOM 543 O O . ALA A 1 71 ? -7.914 -4.482 -0.696 1.00 81.56 71 ALA A O 1
ATOM 544 N N . ALA A 1 72 ? -7.590 -3.227 -2.527 1.00 82.06 72 ALA A N 1
ATOM 545 C CA . ALA A 1 72 ? -8.596 -2.216 -2.205 1.00 82.06 72 ALA A CA 1
ATOM 546 C C . ALA A 1 72 ? -10.040 -2.734 -2.343 1.00 82.06 72 ALA A C 1
ATOM 548 O O . ALA A 1 72 ? -10.898 -2.361 -1.549 1.00 82.06 72 ALA A O 1
ATOM 549 N N . ALA A 1 73 ? -10.309 -3.610 -3.318 1.00 76.50 73 ALA A N 1
ATOM 550 C CA . ALA A 1 73 ? -11.644 -4.158 -3.573 1.00 76.50 73 ALA A CA 1
ATOM 551 C C . ALA A 1 73 ? -12.138 -5.123 -2.481 1.00 76.50 73 ALA A C 1
ATOM 553 O O . ALA A 1 73 ? -13.340 -5.308 -2.333 1.00 76.50 73 ALA A O 1
ATOM 554 N N . VAL A 1 74 ? -11.228 -5.723 -1.706 1.00 59.69 74 VAL A N 1
ATOM 555 C CA . VAL A 1 74 ? -11.563 -6.630 -0.590 1.00 59.69 74 VAL A CA 1
ATOM 556 C C . VAL A 1 74 ? -12.097 -5.874 0.644 1.00 59.69 74 VAL A C 1
ATOM 558 O O . VAL A 1 74 ? -12.603 -6.502 1.566 1.00 59.69 74 VAL A O 1
ATOM 561 N N . PHE A 1 75 ? -12.036 -4.537 0.662 1.00 54.03 75 PHE A N 1
ATOM 562 C CA . PHE A 1 75 ? -12.493 -3.697 1.780 1.00 54.03 75 PHE A CA 1
ATOM 563 C C . PHE A 1 75 ? -13.865 -3.019 1.564 1.00 54.03 75 PHE A C 1
ATOM 565 O O . PHE A 1 75 ? -14.136 -2.001 2.205 1.00 54.03 75 PHE A O 1
ATOM 572 N N . LEU A 1 76 ? -14.720 -3.551 0.680 1.00 45.62 76 LEU A N 1
ATOM 573 C CA . LEU A 1 76 ? -16.143 -3.173 0.583 1.00 45.62 76 LEU A CA 1
ATOM 574 C C . LEU A 1 76 ? -17.012 -4.136 1.396 1.00 45.62 76 LEU A C 1
ATOM 576 O O . LEU A 1 76 ? -17.929 -3.632 2.082 1.00 45.62 76 LEU A O 1
#

Solvent-accessible surface area (backbone atoms only — not comparable to full-atom values): 4742 Å² total; per-residue (Å²): 130,85,76,50,74,68,54,50,56,40,50,75,71,71,43,45,71,47,77,45,80,62,70,96,82,63,57,54,68,60,46,52,54,53,50,52,56,48,50,56,53,42,57,77,68,62,53,72,44,76,47,70,50,83,70,70,89,53,75,82,33,47,71,57,49,56,49,50,51,55,61,57,62,75,75,118

Mean predicted aligned error: 6.83 Å

Sequence (76 aa):
RPLSSAETAAVARGERVATLACPPISDPATYGRALYAELRRLDKLGVSRILVESVPESPQWDAVRDRLSRAAAVFL

Secondary structure (DSSP, 8-state):
-PPPHHHHHHHHTT--EEEEPPPSS--HHHHHHHHHHHHHHHHHHT-SEEEEPPPP-SGGGHHHHHHHHHHHHTT-

Foldseek 3Di:
DPDDPVRVVCVVVVFQEEEAEDDPDDQLVRSVVVVVVVVVVVVVVVGPYYHYDDDDPDPSCPVVVVVVVVVVVVPD

pLDDT: mean 79.32,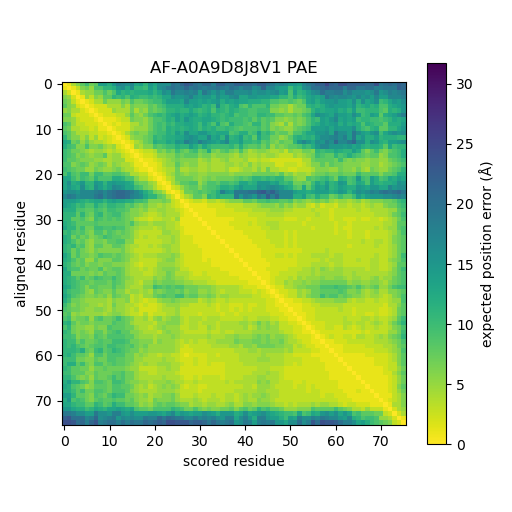 std 10.41, range [45.62, 90.06]

Radius of gyration: 12.89 Å; Cα contacts (8 Å, |Δi|>4): 54; chains: 1; bounding box: 29×25×33 Å

Nearest PDB structures (foldseek):
  7x1o-assembly1_B  TM=4.848E-01  e=6.665E-01  Homo sapiens
  5ipf-assembly1_B  TM=4.251E-01  e=1.522E+00  Schistosoma mansoni
  2p6w-assembly1_A  TM=3.400E-01  e=1.522E+00  Paramecium bursaria Chlorella virus 1
  7x09-assembly1_B  TM=4.037E-01  e=1.238E+00  Homo sapiens